Protein AF-A0A6I4XWE4-F1 (afdb_monomer_lite)

Radius of gyration: 14.64 Å; chains: 1; bounding box: 28×34×36 Å

pLDDT: mean 92.63, std 8.64, range [43.91, 98.25]

Organism: Enterococcus gallinarum (NCBI:txid1353)

Structure (mmCIF, N/CA/C/O backbone):
data_AF-A0A6I4XWE4-F1
#
_entry.id   AF-A0A6I4XWE4-F1
#
loop_
_atom_site.group_PDB
_atom_site.id
_atom_site.type_symbol
_atom_site.label_atom_id
_atom_site.label_alt_id
_atom_site.label_comp_id
_atom_site.label_asym_id
_atom_site.label_entity_id
_atom_site.label_seq_id
_atom_site.pdbx_PDB_ins_code
_atom_site.Cartn_x
_atom_site.Cartn_y
_atom_site.Cartn_z
_atom_site.occupancy
_atom_site.B_iso_or_equiv
_atom_site.auth_seq_id
_atom_site.auth_comp_id
_atom_site.auth_asym_id
_atom_site.auth_atom_id
_atom_site.pdbx_PDB_model_num
ATOM 1 N N . MET A 1 1 ? 2.029 13.102 -16.921 1.00 43.91 1 MET A N 1
ATOM 2 C CA . MET A 1 1 ? 2.837 13.071 -15.683 1.00 43.91 1 MET A CA 1
ATOM 3 C C . MET A 1 1 ? 3.115 11.610 -15.362 1.00 43.91 1 MET A C 1
ATOM 5 O O . MET A 1 1 ? 2.171 10.903 -15.040 1.00 43.91 1 MET A O 1
ATOM 9 N N . ASN A 1 2 ? 4.353 11.134 -15.536 1.00 61.22 2 ASN A N 1
ATOM 10 C CA . ASN A 1 2 ? 4.724 9.775 -15.128 1.00 61.22 2 ASN A CA 1
ATOM 11 C C . ASN A 1 2 ? 4.762 9.735 -13.601 1.00 61.22 2 ASN A C 1
ATOM 13 O O . ASN A 1 2 ? 5.597 10.403 -12.995 1.00 61.22 2 ASN A O 1
ATOM 17 N N . PHE A 1 3 ? 3.860 8.977 -12.980 1.00 64.69 3 PHE A N 1
ATOM 18 C CA . PHE A 1 3 ? 4.074 8.572 -11.596 1.00 64.69 3 PHE A CA 1
ATOM 19 C C . PHE A 1 3 ? 5.320 7.675 -11.566 1.00 64.69 3 PHE A C 1
ATOM 21 O O . PHE A 1 3 ? 5.388 6.731 -12.357 1.00 64.69 3 PHE A O 1
ATOM 28 N N . PRO A 1 4 ? 6.328 7.984 -10.732 1.00 77.50 4 PRO A N 1
ATOM 29 C CA . PRO A 1 4 ? 7.562 7.216 -10.706 1.00 77.50 4 PRO A CA 1
ATOM 30 C C . PRO A 1 4 ? 7.289 5.813 -10.164 1.00 77.50 4 PRO A C 1
ATOM 32 O O . PRO A 1 4 ? 6.661 5.656 -9.116 1.00 77.50 4 PRO A O 1
ATOM 35 N N . HIS A 1 5 ? 7.779 4.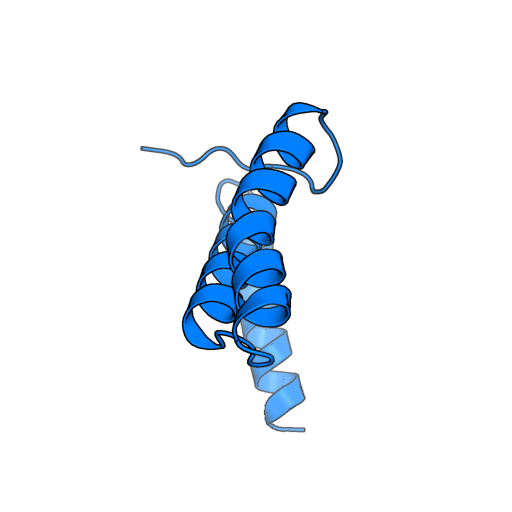804 -10.882 1.00 86.50 5 HIS A N 1
ATOM 36 C CA . HIS A 1 5 ? 7.805 3.431 -10.398 1.00 86.50 5 HIS A CA 1
ATOM 37 C C . HIS A 1 5 ? 8.640 3.354 -9.111 1.00 86.50 5 HIS A C 1
ATOM 39 O O . HIS A 1 5 ? 9.732 3.923 -9.036 1.00 86.50 5 HIS A O 1
ATOM 45 N N . MET A 1 6 ? 8.125 2.655 -8.099 1.00 90.06 6 MET A N 1
ATOM 46 C CA . MET A 1 6 ? 8.803 2.457 -6.820 1.00 90.06 6 MET A CA 1
ATOM 47 C C . MET A 1 6 ? 8.874 0.976 -6.469 1.00 90.06 6 MET A C 1
ATOM 49 O O . MET A 1 6 ? 7.849 0.320 -6.268 1.00 90.06 6 MET A O 1
ATOM 53 N N . ILE A 1 7 ? 10.099 0.479 -6.300 1.00 90.56 7 ILE A N 1
ATOM 54 C CA . ILE A 1 7 ? 10.346 -0.854 -5.755 1.00 90.56 7 ILE A CA 1
ATOM 55 C C . ILE A 1 7 ? 9.939 -0.848 -4.268 1.00 90.56 7 ILE A C 1
ATOM 57 O O . ILE A 1 7 ? 10.446 -0.007 -3.510 1.00 90.56 7 ILE A O 1
ATOM 61 N N . PRO A 1 8 ? 9.047 -1.757 -3.828 1.00 92.12 8 PRO A N 1
ATOM 62 C CA . PRO A 1 8 ? 8.618 -1.837 -2.438 1.00 92.12 8 PRO A CA 1
ATOM 63 C C . PRO A 1 8 ? 9.794 -1.926 -1.468 1.00 92.12 8 PRO A C 1
ATOM 65 O O . PRO A 1 8 ? 10.704 -2.728 -1.661 1.00 92.12 8 PRO A O 1
ATOM 68 N N . TYR A 1 9 ? 9.757 -1.115 -0.408 1.00 93.56 9 TYR A N 1
ATOM 69 C CA . TYR A 1 9 ? 10.726 -1.142 0.699 1.00 93.56 9 TYR A CA 1
ATOM 70 C C . TYR A 1 9 ? 12.185 -0.815 0.320 1.00 93.56 9 TYR A C 1
ATOM 72 O O . TYR A 1 9 ? 13.076 -0.961 1.153 1.00 93.56 9 TYR A O 1
ATOM 80 N N . ASN A 1 10 ? 12.442 -0.331 -0.900 1.00 94.00 10 ASN A N 1
ATOM 81 C CA . ASN A 1 10 ? 13.800 -0.107 -1.410 1.00 94.00 10 ASN A CA 1
ATOM 82 C C . ASN A 1 10 ? 14.468 1.18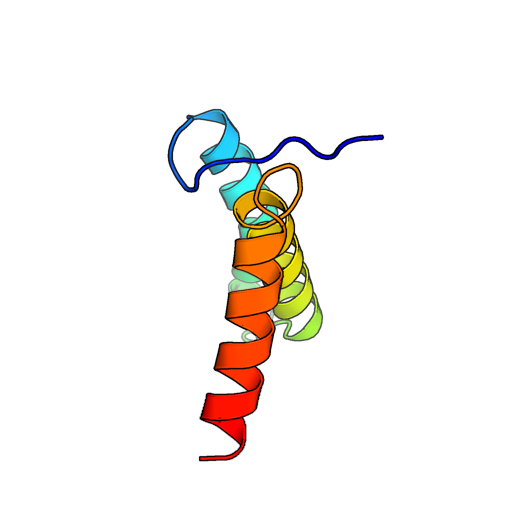3 -0.897 1.00 94.00 10 ASN A C 1
ATOM 84 O O . ASN A 1 10 ? 15.689 1.260 -0.817 1.00 94.00 10 ASN A O 1
ATOM 88 N N . ALA A 1 11 ? 13.687 2.217 -0.568 1.00 93.06 11 ALA A N 1
ATOM 89 C CA . ALA A 1 11 ? 14.215 3.522 -0.165 1.00 93.06 11 ALA A CA 1
ATOM 90 C C . ALA A 1 11 ? 13.529 4.050 1.106 1.00 93.06 11 ALA A C 1
ATOM 92 O O . ALA A 1 11 ? 12.326 3.835 1.270 1.00 93.06 11 ALA A O 1
ATOM 93 N N . PRO A 1 12 ? 14.225 4.826 1.964 1.00 94.88 12 PRO A N 1
ATOM 94 C CA . PRO A 1 12 ? 13.629 5.414 3.170 1.00 94.88 12 PRO A CA 1
ATOM 95 C C . PRO A 1 12 ? 12.368 6.240 2.885 1.00 94.88 12 PRO A C 1
ATOM 97 O O . PRO A 1 12 ? 11.398 6.188 3.637 1.00 94.88 12 PRO A O 1
ATOM 100 N N . TYR A 1 13 ? 12.346 6.946 1.751 1.00 93.06 13 TYR A N 1
ATOM 101 C CA . TYR A 1 13 ? 11.189 7.725 1.313 1.00 93.06 13 TYR A CA 1
ATOM 102 C C . TYR A 1 13 ? 9.918 6.873 1.134 1.00 93.06 13 TYR A C 1
ATOM 104 O O . TYR A 1 13 ? 8.823 7.326 1.463 1.00 93.06 13 TYR A O 1
ATOM 112 N N . TYR A 1 14 ? 10.052 5.615 0.701 1.00 94.62 14 TYR A N 1
ATOM 113 C CA . TYR A 1 14 ? 8.920 4.692 0.573 1.00 94.62 14 TYR A CA 1
ATOM 114 C C . TYR A 1 14 ? 8.227 4.459 1.921 1.00 94.62 14 TYR A C 1
ATOM 116 O O . TYR A 1 14 ? 7.001 4.438 1.999 1.00 94.62 14 TYR A O 1
ATOM 124 N N . PHE A 1 15 ? 8.999 4.342 3.005 1.00 95.69 15 PHE A N 1
ATOM 125 C CA . PHE A 1 15 ? 8.446 4.160 4.347 1.00 95.69 15 PHE A CA 1
ATOM 126 C C . PHE A 1 15 ? 7.721 5.406 4.854 1.00 95.69 15 PHE A C 1
ATOM 128 O O . PHE A 1 15 ? 6.720 5.271 5.552 1.00 95.69 15 PHE A O 1
ATOM 135 N N . VAL A 1 16 ? 8.164 6.606 4.466 1.00 96.19 16 VAL A N 1
ATOM 136 C CA . VAL A 1 16 ? 7.447 7.851 4.785 1.00 96.19 16 VAL A CA 1
ATOM 137 C C . VAL A 1 16 ? 6.054 7.838 4.150 1.00 96.19 16 VAL A C 1
ATOM 139 O O . VAL A 1 16 ? 5.065 8.092 4.839 1.00 96.19 16 VAL A O 1
ATOM 142 N N . LEU A 1 17 ? 5.959 7.469 2.867 1.00 94.44 17 LEU A N 1
ATOM 143 C CA . LEU A 1 17 ? 4.675 7.314 2.174 1.00 94.44 17 LEU A CA 1
ATOM 144 C C . LEU A 1 17 ? 3.812 6.215 2.806 1.00 94.44 17 LEU A C 1
ATOM 146 O O . LEU A 1 17 ? 2.615 6.412 3.011 1.00 94.44 17 LEU A O 1
ATOM 150 N N . LEU A 1 18 ? 4.418 5.075 3.146 1.00 96.00 18 LEU A N 1
ATOM 151 C CA . LEU A 1 18 ? 3.727 3.946 3.764 1.00 96.00 18 LEU A CA 1
ATOM 152 C C . LEU A 1 18 ? 3.137 4.322 5.128 1.00 96.00 18 LEU A C 1
ATOM 154 O O . LEU A 1 18 ? 1.961 4.067 5.372 1.00 96.00 18 LEU A O 1
ATOM 158 N N . ILE A 1 19 ? 3.916 4.970 5.997 1.00 97.56 19 ILE A N 1
ATOM 159 C CA . ILE A 1 19 ? 3.449 5.432 7.310 1.00 97.56 19 ILE A CA 1
ATOM 160 C C . ILE A 1 19 ? 2.315 6.444 7.138 1.00 97.56 19 ILE A C 1
ATOM 162 O O . ILE A 1 19 ? 1.272 6.295 7.772 1.00 97.56 19 ILE A O 1
ATOM 166 N N . ALA A 1 20 ? 2.477 7.429 6.249 1.00 97.19 20 ALA A N 1
ATOM 167 C CA . ALA A 1 20 ? 1.435 8.417 5.977 1.00 97.19 20 ALA A CA 1
ATOM 168 C C . ALA A 1 20 ? 0.129 7.761 5.498 1.00 97.19 20 ALA A C 1
ATOM 170 O O . ALA A 1 20 ? -0.951 8.122 5.965 1.00 97.19 20 ALA A O 1
ATOM 171 N N . ALA A 1 21 ? 0.218 6.758 4.620 1.00 96.62 21 ALA A N 1
ATOM 172 C CA . ALA A 1 21 ? -0.943 6.042 4.108 1.00 96.62 21 ALA A CA 1
ATOM 173 C C . ALA A 1 21 ? -1.600 5.128 5.159 1.00 96.62 21 ALA A C 1
ATOM 175 O O . ALA A 1 21 ? -2.829 5.038 5.197 1.00 96.62 21 ALA A O 1
ATOM 176 N N . LEU A 1 22 ? -0.811 4.475 6.022 1.00 97.00 22 LEU A N 1
ATOM 177 C CA . LEU A 1 22 ? -1.296 3.583 7.083 1.00 97.00 22 LEU A CA 1
ATOM 178 C C . LEU A 1 22 ? -1.881 4.334 8.284 1.00 97.00 22 LEU A C 1
ATOM 180 O O . LEU A 1 22 ? -2.805 3.820 8.917 1.00 97.00 22 LEU A O 1
ATOM 184 N N . LEU A 1 23 ? -1.395 5.539 8.593 1.00 97.25 23 LEU A N 1
ATOM 185 C CA . LEU A 1 23 ? -1.826 6.314 9.761 1.00 97.25 23 LEU A CA 1
ATOM 186 C C . LEU A 1 23 ? -3.358 6.453 9.862 1.00 97.25 23 LEU A C 1
ATOM 188 O O . LEU A 1 23 ? -3.904 6.097 10.908 1.00 97.25 23 LEU A O 1
ATOM 192 N N . PRO A 1 24 ? -4.099 6.855 8.810 1.00 95.56 24 PRO A N 1
ATOM 1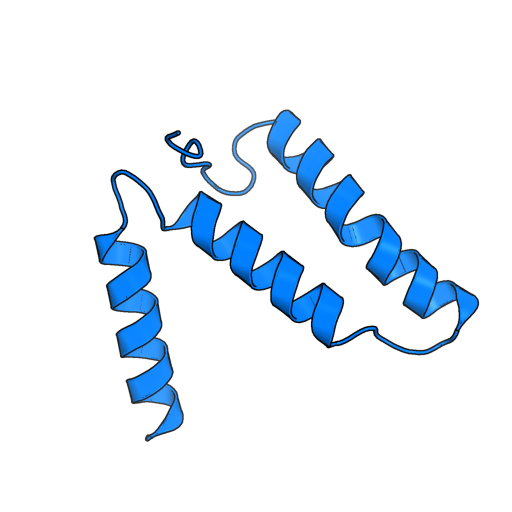93 C CA . PRO A 1 24 ? -5.559 6.923 8.876 1.00 95.56 24 PRO A CA 1
ATOM 194 C C . PRO A 1 24 ? -6.232 5.568 9.139 1.00 95.56 24 PRO A C 1
ATOM 196 O O . PRO A 1 24 ? -7.246 5.513 9.835 1.00 95.56 24 PRO A O 1
ATOM 199 N N . MET A 1 25 ? -5.679 4.457 8.640 1.00 96.06 25 MET A N 1
ATOM 200 C CA . MET A 1 25 ? -6.215 3.117 8.929 1.00 96.06 25 MET A CA 1
ATOM 201 C C . MET A 1 25 ? -6.020 2.740 10.396 1.00 96.06 25 MET A C 1
ATOM 203 O O . MET A 1 25 ? -6.929 2.198 11.021 1.00 96.06 25 MET A O 1
ATOM 207 N N . ILE A 1 26 ? -4.839 3.039 10.941 1.00 96.69 26 ILE A N 1
ATOM 208 C CA . ILE A 1 26 ? -4.512 2.776 12.343 1.00 96.69 26 ILE A CA 1
ATOM 209 C C . ILE A 1 26 ? -5.422 3.613 13.242 1.00 96.69 26 ILE A C 1
ATOM 211 O O . ILE A 1 26 ? -6.046 3.073 14.150 1.00 96.69 26 ILE A O 1
ATOM 215 N N . LEU A 1 27 ? -5.561 4.909 12.954 1.00 97.06 27 LEU A N 1
ATOM 216 C CA . LEU A 1 27 ? -6.401 5.820 13.732 1.00 97.06 27 LEU A CA 1
ATOM 217 C C . LEU A 1 27 ? -7.884 5.445 13.664 1.00 97.06 27 LEU A C 1
ATOM 219 O O . LEU A 1 27 ? -8.561 5.454 14.688 1.00 97.06 27 LEU A O 1
ATOM 223 N N . THR A 1 28 ? -8.401 5.084 12.485 1.00 96.50 28 THR A N 1
ATOM 224 C CA . THR A 1 28 ? -9.806 4.655 12.360 1.00 96.50 28 THR A CA 1
ATOM 225 C C . THR A 1 28 ? -10.089 3.394 13.163 1.00 96.50 28 THR A C 1
ATOM 227 O O . THR A 1 28 ? -11.091 3.354 13.878 1.00 96.50 28 THR A O 1
ATOM 230 N N . LEU A 1 29 ? -9.187 2.413 13.123 1.00 96.56 29 LEU A N 1
ATOM 231 C CA . LEU A 1 29 ? -9.312 1.204 13.927 1.00 96.56 29 LEU A CA 1
ATOM 232 C C . LEU A 1 29 ? -9.184 1.498 15.429 1.00 96.56 29 LEU A C 1
ATOM 234 O O . LEU A 1 29 ? -10.003 1.014 16.203 1.00 96.56 29 LEU A O 1
ATOM 238 N N . ALA A 1 30 ? -8.206 2.307 15.840 1.00 97.19 30 ALA A N 1
ATOM 239 C CA . ALA A 1 30 ? -7.954 2.622 17.247 1.00 97.19 30 ALA A CA 1
ATOM 240 C C . ALA A 1 30 ? -9.078 3.450 17.891 1.00 97.19 30 ALA A C 1
ATOM 242 O O . ALA A 1 30 ? -9.417 3.219 19.047 1.00 97.19 30 ALA A O 1
ATOM 243 N N . ILE A 1 31 ? -9.659 4.405 17.157 1.00 96.94 31 ILE A N 1
ATOM 244 C CA . ILE A 1 31 ? -10.665 5.333 17.699 1.00 96.94 31 ILE A CA 1
ATOM 245 C C . ILE A 1 31 ? -12.080 4.768 17.563 1.00 96.94 31 ILE A C 1
ATOM 247 O O . ILE A 1 31 ? -12.878 4.875 18.489 1.00 96.94 31 ILE A O 1
ATOM 251 N N . LYS A 1 32 ? -12.420 4.199 16.400 1.00 95.00 32 LYS A N 1
ATOM 252 C CA . LYS A 1 32 ? -13.792 3.749 16.107 1.00 95.00 32 LYS A CA 1
ATOM 253 C C . LYS A 1 32 ? -13.992 2.249 16.317 1.00 95.00 32 LYS A C 1
ATOM 255 O O . LYS A 1 32 ? -15.127 1.792 16.278 1.00 95.00 32 LYS A O 1
ATOM 260 N N . GLY A 1 33 ? -12.918 1.469 16.467 1.00 96.00 33 GLY A N 1
ATOM 261 C CA . GLY A 1 33 ? -12.985 0.003 16.501 1.00 96.00 33 GLY A CA 1
ATOM 262 C C . GLY A 1 33 ? -13.335 -0.634 15.150 1.00 96.00 33 GLY A C 1
ATOM 263 O O . GLY A 1 33 ? -13.459 -1.852 15.053 1.00 96.00 33 GLY A O 1
ATOM 264 N N . THR A 1 34 ? -13.487 0.165 14.089 1.00 94.69 34 THR A N 1
ATOM 265 C CA . THR A 1 34 ? -13.920 -0.285 12.761 1.00 94.69 34 THR A CA 1
ATOM 266 C C . THR A 1 34 ? -12.838 -0.041 11.723 1.00 94.69 34 THR A C 1
ATOM 268 O O . THR A 1 34 ? -12.177 0.997 11.730 1.00 94.69 34 THR A O 1
ATOM 271 N N . ARG A 1 35 ? -12.709 -0.957 10.763 1.00 94.31 35 ARG A N 1
ATOM 272 C CA . ARG A 1 35 ? -11.868 -0.756 9.575 1.00 94.31 35 ARG A CA 1
ATOM 273 C C . ARG A 1 35 ? -12.589 0.142 8.571 1.00 94.31 35 ARG A C 1
ATOM 275 O O . ARG A 1 35 ? -13.810 0.082 8.482 1.00 94.31 35 ARG A O 1
ATOM 282 N N . TRP A 1 36 ? -11.841 0.938 7.806 1.00 95.69 36 TRP A N 1
ATOM 283 C CA . TRP A 1 36 ? -12.363 1.736 6.690 1.00 95.69 36 TRP A CA 1
ATOM 284 C C . TRP A 1 36 ? -12.052 1.030 5.358 1.00 95.69 36 TRP A C 1
ATOM 286 O O . TRP A 1 36 ? -10.971 1.244 4.805 1.00 95.69 36 TRP A O 1
ATOM 296 N N . PRO A 1 37 ? -12.963 0.192 4.819 1.00 95.88 37 PRO A N 1
ATOM 297 C CA . PRO A 1 37 ? -12.622 -0.729 3.734 1.00 95.88 37 PRO A CA 1
ATOM 298 C C . PRO A 1 37 ? -12.274 0.009 2.441 1.00 95.88 37 PRO A C 1
ATOM 300 O O . PRO A 1 37 ? -11.270 -0.290 1.814 1.00 95.88 37 PRO A O 1
ATOM 303 N N . TRP A 1 38 ? -13.040 1.047 2.095 1.00 96.38 38 TRP A N 1
ATOM 304 C CA . TRP A 1 38 ? -12.797 1.847 0.892 1.00 96.38 38 TRP A CA 1
ATOM 305 C C . TRP A 1 38 ? -11.430 2.532 0.886 1.00 96.38 38 TRP A C 1
ATOM 307 O O . TRP A 1 38 ? -10.732 2.495 -0.124 1.00 96.38 38 TRP A O 1
ATOM 317 N N . TYR A 1 39 ? -11.025 3.124 2.014 1.00 96.25 39 TYR A N 1
ATOM 318 C CA . TYR A 1 39 ? -9.705 3.743 2.127 1.00 96.25 39 TYR A CA 1
ATOM 319 C C . TYR A 1 39 ? -8.587 2.695 2.055 1.00 96.25 39 TYR A C 1
ATOM 321 O O . TYR A 1 39 ? -7.591 2.915 1.372 1.00 96.25 39 TYR A O 1
ATOM 329 N N . GLN A 1 40 ? -8.772 1.530 2.689 1.00 96.62 40 GLN A N 1
ATOM 330 C CA . GLN A 1 40 ? -7.830 0.409 2.593 1.00 96.62 40 GLN A CA 1
ATOM 331 C C . GLN A 1 40 ? -7.650 -0.052 1.145 1.00 96.62 40 GLN A C 1
ATOM 333 O O . GLN A 1 40 ? -6.521 -0.111 0.666 1.00 96.62 40 GLN A O 1
ATOM 338 N N . THR A 1 41 ? -8.750 -0.298 0.427 1.00 97.00 41 THR A N 1
ATOM 339 C CA . THR A 1 41 ? -8.716 -0.693 -0.985 1.00 97.00 41 THR A CA 1
ATOM 340 C C . THR A 1 41 ? -8.012 0.353 -1.843 1.00 97.00 41 THR A C 1
ATOM 342 O O . THR A 1 41 ? -7.151 -0.005 -2.641 1.00 97.00 41 THR A O 1
ATOM 345 N N . LEU A 1 42 ? -8.322 1.640 -1.660 1.00 97.12 42 LEU A N 1
ATOM 346 C CA . LEU A 1 42 ? -7.675 2.716 -2.410 1.00 97.12 42 LEU A CA 1
ATOM 347 C C . LEU A 1 42 ? -6.165 2.746 -2.161 1.00 97.12 42 LEU A C 1
ATOM 349 O O . LEU A 1 42 ? -5.397 2.789 -3.119 1.00 97.12 42 LEU A O 1
ATOM 353 N N . VAL A 1 43 ? -5.731 2.683 -0.899 1.00 96.69 43 VAL A N 1
ATOM 354 C CA . VAL A 1 43 ? -4.301 2.662 -0.564 1.00 96.69 43 VAL A CA 1
ATOM 355 C C . VAL A 1 43 ? -3.622 1.442 -1.185 1.00 96.69 43 VAL A C 1
ATOM 357 O O . VAL A 1 43 ? -2.578 1.593 -1.815 1.00 96.69 43 VAL A O 1
ATOM 360 N N . THR A 1 44 ? -4.221 0.253 -1.090 1.00 95.75 44 THR A N 1
ATOM 361 C CA . THR A 1 44 ? -3.683 -0.953 -1.733 1.00 95.75 44 THR A CA 1
ATOM 362 C C . THR A 1 44 ? -3.541 -0.773 -3.243 1.00 95.75 44 THR A C 1
ATOM 364 O O . THR A 1 44 ? -2.477 -1.066 -3.783 1.00 95.75 44 THR A O 1
ATOM 367 N N . LEU A 1 45 ? -4.559 -0.245 -3.926 1.00 95.50 45 LEU A N 1
ATOM 368 C CA . LEU A 1 45 ? -4.505 0.004 -5.369 1.00 95.50 45 LEU A CA 1
ATOM 369 C C . LEU A 1 45 ? -3.419 1.019 -5.744 1.00 95.50 45 LEU A C 1
ATOM 371 O O . LEU A 1 45 ? -2.716 0.810 -6.729 1.00 95.50 45 LEU A O 1
ATOM 375 N N . VAL A 1 46 ? -3.235 2.079 -4.950 1.00 94.50 46 VAL A N 1
ATOM 376 C CA . VAL A 1 46 ? -2.157 3.058 -5.161 1.00 94.50 46 VAL A CA 1
ATOM 377 C C . VAL A 1 46 ? -0.789 2.389 -5.044 1.00 94.50 46 VAL A C 1
ATOM 379 O O . VAL A 1 46 ? 0.043 2.570 -5.930 1.00 94.50 46 VAL A O 1
ATOM 382 N N . PHE A 1 47 ? -0.560 1.583 -4.003 1.00 94.50 47 PHE A N 1
ATOM 383 C CA . PHE A 1 47 ? 0.709 0.872 -3.828 1.00 94.50 47 PHE A CA 1
ATOM 384 C C . PHE A 1 47 ? 0.960 -0.157 -4.940 1.00 94.50 47 PHE A C 1
ATOM 386 O O . PHE A 1 47 ? 2.066 -0.232 -5.465 1.00 94.50 47 PHE A O 1
ATOM 393 N N . LEU A 1 48 ? -0.068 -0.888 -5.379 1.00 93.81 48 LEU A N 1
ATOM 394 C CA . LEU A 1 48 ? 0.049 -1.777 -6.538 1.00 93.81 48 LEU A CA 1
ATOM 395 C C . LEU A 1 48 ? 0.377 -1.001 -7.818 1.00 93.81 48 LEU A C 1
ATOM 397 O O . LEU A 1 48 ? 1.226 -1.434 -8.592 1.00 93.81 48 LEU A O 1
ATOM 401 N N . TYR A 1 49 ? -0.248 0.156 -8.032 1.00 91.75 49 TYR A N 1
ATOM 402 C CA . TYR A 1 49 ? 0.005 0.978 -9.210 1.00 91.75 49 TYR A CA 1
ATOM 403 C C . TYR A 1 49 ? 1.428 1.551 -9.231 1.00 91.75 49 TYR A C 1
ATOM 405 O O . TYR A 1 49 ? 2.080 1.499 -10.269 1.00 91.75 49 TYR A O 1
ATOM 413 N N . ILE A 1 50 ? 1.956 2.056 -8.111 1.00 92.06 50 ILE A N 1
ATOM 414 C CA . ILE A 1 50 ? 3.345 2.556 -8.079 1.00 92.06 50 ILE A CA 1
ATOM 415 C C . ILE A 1 50 ? 4.371 1.421 -8.196 1.00 92.06 50 ILE A C 1
ATOM 417 O O . ILE A 1 50 ? 5.457 1.638 -8.730 1.00 92.06 50 ILE A O 1
ATOM 421 N N . SER A 1 51 ? 4.043 0.216 -7.721 1.00 91.25 51 SER A N 1
ATOM 422 C CA . SER A 1 51 ? 4.955 -0.931 -7.765 1.00 91.25 51 SER A CA 1
ATOM 423 C C . SER A 1 51 ? 4.930 -1.680 -9.090 1.00 91.25 51 SER A C 1
ATOM 425 O O . SER A 1 51 ? 5.972 -2.155 -9.519 1.00 91.25 51 SER A O 1
ATOM 427 N N . PHE A 1 52 ? 3.785 -1.770 -9.763 1.00 91.25 52 PHE A N 1
ATOM 428 C CA . PHE A 1 52 ? 3.633 -2.562 -10.991 1.00 91.25 52 PHE A CA 1
ATOM 429 C C . PHE A 1 52 ? 3.207 -1.738 -12.212 1.00 91.25 52 PHE A C 1
ATOM 431 O O . PHE A 1 52 ? 2.989 -2.296 -13.283 1.00 91.25 52 PHE A O 1
ATOM 438 N N . GLY A 1 53 ? 3.053 -0.422 -12.069 1.00 86.75 53 GLY A N 1
ATOM 439 C CA . GLY A 1 53 ? 2.794 0.505 -13.169 1.00 86.75 53 GLY A CA 1
ATOM 440 C C . GLY A 1 53 ? 4.072 1.068 -13.796 1.00 86.75 53 GLY A C 1
ATOM 441 O O . GLY A 1 53 ? 5.194 0.697 -13.446 1.00 86.75 53 GLY A O 1
ATOM 442 N N . GLY A 1 54 ? 3.900 2.001 -14.735 1.00 84.31 54 GLY A N 1
ATOM 443 C CA . GLY A 1 54 ? 5.010 2.650 -15.435 1.00 84.31 54 GLY A CA 1
ATOM 444 C C . GLY A 1 54 ? 5.670 1.733 -16.466 1.00 84.31 54 GLY A C 1
ATOM 445 O O . GLY A 1 54 ? 4.986 1.121 -17.282 1.00 84.31 54 GLY A O 1
ATOM 446 N N . GLU A 1 55 ? 7.001 1.648 -16.438 1.00 83.69 55 GLU A N 1
ATOM 447 C CA . GLU A 1 55 ? 7.793 0.839 -17.378 1.00 83.69 55 GLU A CA 1
ATOM 448 C C . GLU A 1 55 ? 7.461 -0.661 -17.297 1.00 83.69 55 GLU A C 1
ATOM 450 O O . GLU A 1 55 ? 7.506 -1.357 -18.308 1.00 83.69 55 GLU A O 1
ATOM 455 N N . PHE A 1 56 ? 7.035 -1.136 -16.122 1.00 81.50 56 PHE A N 1
ATOM 456 C CA . PHE A 1 56 ? 6.709 -2.540 -15.855 1.00 81.50 56 PHE A CA 1
ATOM 457 C C . PHE A 1 56 ? 5.202 -2.841 -15.870 1.00 81.50 56 PHE A C 1
ATOM 459 O O . PHE A 1 56 ? 4.766 -3.814 -15.254 1.00 81.50 56 PHE A O 1
ATOM 466 N N . TRP A 1 57 ? 4.392 -2.043 -16.577 1.00 87.75 57 TRP A N 1
ATOM 467 C CA . TRP A 1 57 ? 2.926 -2.181 -16.614 1.00 87.75 57 TRP A CA 1
ATOM 468 C C . TRP A 1 57 ? 2.429 -3.583 -17.010 1.00 87.75 57 TRP A C 1
ATOM 470 O O . TRP A 1 57 ? 1.338 -3.990 -16.602 1.00 87.75 57 TRP A O 1
ATOM 480 N N . GLN A 1 58 ? 3.224 -4.350 -17.764 1.00 92.81 58 GLN A N 1
ATOM 481 C CA . GLN A 1 58 ? 2.916 -5.735 -18.121 1.00 92.81 58 GLN A CA 1
ATOM 482 C C . GLN A 1 58 ? 2.805 -6.629 -16.877 1.00 92.81 58 GLN A C 1
ATOM 484 O O . GLN A 1 58 ? 1.961 -7.522 -16.848 1.00 92.81 58 GLN A O 1
ATOM 489 N N . GLN A 1 59 ? 3.602 -6.370 -15.831 1.00 92.00 59 GLN A N 1
ATOM 490 C CA . GLN A 1 59 ? 3.501 -7.078 -14.549 1.00 92.00 59 GLN A CA 1
ATOM 491 C C . GLN A 1 59 ? 2.171 -6.765 -13.856 1.00 92.00 59 GLN A C 1
ATOM 493 O O . GLN A 1 59 ? 1.523 -7.668 -13.327 1.00 92.00 59 GLN A O 1
ATOM 498 N N . GLY A 1 60 ? 1.720 -5.507 -13.918 1.00 92.44 60 GLY A N 1
ATOM 499 C CA . GLY A 1 60 ? 0.411 -5.104 -13.405 1.00 92.44 60 GLY A CA 1
ATOM 500 C C . GLY A 1 60 ? -0.744 -5.802 -14.129 1.00 92.44 60 GLY A C 1
ATOM 501 O O . GLY A 1 60 ? -1.667 -6.300 -13.487 1.00 92.44 60 GLY A O 1
ATOM 502 N N . VAL A 1 61 ? -0.673 -5.916 -15.458 1.00 95.00 61 VAL A N 1
ATOM 503 C CA . VAL 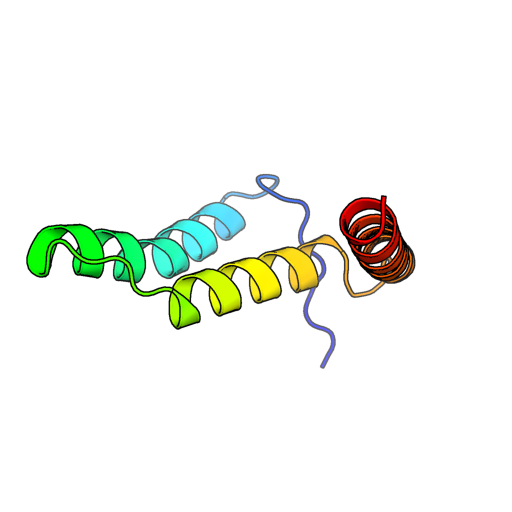A 1 61 ? -1.674 -6.658 -16.245 1.00 95.00 61 VAL A CA 1
ATOM 504 C C . VAL A 1 61 ? -1.638 -8.152 -15.931 1.00 95.00 61 VAL A C 1
ATOM 506 O O . VAL A 1 61 ? -2.695 -8.752 -15.739 1.00 95.00 61 VAL A O 1
ATOM 509 N N . ALA A 1 62 ? -0.450 -8.749 -15.813 1.00 96.56 62 ALA A N 1
ATOM 510 C CA . ALA A 1 62 ? -0.304 -10.150 -15.424 1.00 96.56 62 ALA A CA 1
ATOM 511 C C . ALA A 1 62 ? -0.924 -10.425 -14.045 1.00 96.56 62 ALA A C 1
ATOM 513 O O . ALA A 1 62 ? -1.629 -11.421 -13.886 1.00 96.56 62 ALA A O 1
ATOM 514 N N . LEU A 1 63 ? -0.740 -9.519 -13.076 1.00 95.25 63 LEU A N 1
ATOM 515 C CA . LEU A 1 63 ? -1.379 -9.603 -11.762 1.00 95.25 63 LEU A CA 1
ATOM 516 C C . LEU A 1 63 ? -2.910 -9.578 -11.873 1.00 95.25 63 LEU A C 1
ATOM 518 O O . LEU A 1 63 ? -3.574 -10.402 -11.251 1.00 95.25 63 LEU A O 1
ATOM 522 N N . ILE A 1 64 ? -3.478 -8.680 -12.683 1.00 95.69 64 ILE A N 1
ATOM 523 C CA . ILE A 1 64 ? -4.934 -8.599 -12.889 1.00 95.69 64 IL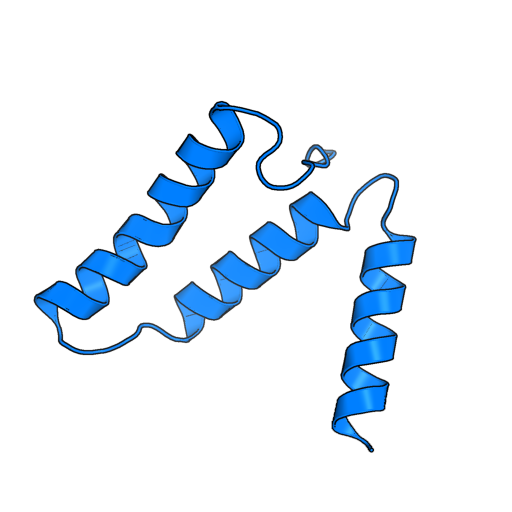E A CA 1
ATOM 524 C C . ILE A 1 64 ? -5.475 -9.892 -13.512 1.00 95.69 64 ILE A C 1
ATOM 526 O O . ILE A 1 64 ? -6.444 -10.456 -13.004 1.00 95.69 64 ILE A O 1
ATOM 530 N N . VAL A 1 65 ? -4.838 -10.388 -14.579 1.00 97.81 65 VAL A N 1
ATOM 531 C CA . VAL A 1 65 ? -5.229 -11.647 -15.234 1.00 97.81 65 VAL A CA 1
ATOM 532 C C . VAL A 1 65 ? -5.143 -12.814 -14.252 1.00 97.81 65 VAL A C 1
ATOM 534 O O . VAL A 1 65 ? -6.070 -13.619 -14.178 1.00 97.81 65 VAL A O 1
ATOM 537 N N . TYR A 1 66 ? -4.071 -12.878 -13.461 1.00 97.44 66 TYR A N 1
ATOM 538 C CA . TYR A 1 66 ? -3.891 -13.907 -12.443 1.00 97.44 66 TYR A CA 1
ATOM 539 C C . TYR A 1 66 ? -4.988 -13.857 -11.375 1.00 97.44 66 TYR A C 1
ATOM 541 O O . T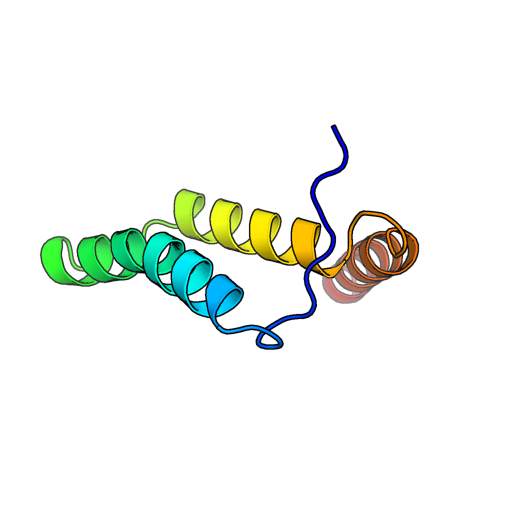YR A 1 66 ? -5.556 -14.894 -11.044 1.00 97.44 66 TYR A O 1
ATOM 549 N N . VAL A 1 67 ? -5.340 -12.671 -10.871 1.00 97.00 67 VAL A N 1
ATOM 550 C CA . VAL A 1 67 ? -6.422 -12.513 -9.886 1.00 97.00 67 VAL A CA 1
ATOM 551 C C . VAL A 1 67 ? -7.767 -12.952 -10.464 1.00 97.00 67 VAL A C 1
ATOM 553 O O . VAL A 1 67 ? -8.499 -13.665 -9.783 1.00 97.00 67 VAL A O 1
ATOM 556 N N . ILE A 1 68 ? -8.086 -12.594 -11.714 1.00 98.06 68 ILE A N 1
ATOM 557 C CA . ILE A 1 68 ? -9.325 -13.041 -12.375 1.00 98.06 68 ILE A CA 1
ATOM 558 C C . ILE A 1 68 ? -9.338 -14.564 -12.491 1.00 98.06 68 ILE A C 1
ATOM 560 O O . ILE A 1 68 ? -10.315 -15.196 -12.098 1.00 98.06 68 ILE A O 1
ATOM 564 N N . TYR A 1 69 ? -8.245 -15.151 -12.979 1.00 98.25 69 TYR A N 1
ATOM 565 C CA . TYR A 1 69 ? -8.113 -16.599 -13.099 1.00 98.25 69 TYR A CA 1
ATOM 566 C C . TYR A 1 69 ? -8.316 -17.304 -11.748 1.00 98.25 69 TYR A C 1
ATOM 568 O O . TYR A 1 69 ? -9.129 -18.215 -11.657 1.00 98.25 69 TYR A O 1
ATOM 576 N N . GLN A 1 70 ? -7.644 -16.839 -10.689 1.00 98.00 70 GLN A N 1
ATOM 577 C CA . GLN A 1 70 ? -7.757 -17.401 -9.335 1.00 98.00 70 GLN A CA 1
ATOM 578 C C . GLN A 1 70 ? -9.132 -17.192 -8.695 1.00 98.00 70 GLN A C 1
ATOM 580 O O . GLN A 1 70 ? -9.509 -17.949 -7.815 1.00 98.00 70 GLN A O 1
ATOM 585 N N . THR A 1 71 ? -9.873 -16.160 -9.100 1.00 97.56 71 THR A N 1
ATOM 586 C CA . THR A 1 71 ? -11.225 -15.906 -8.580 1.00 97.56 71 THR A CA 1
ATOM 587 C C . THR A 1 71 ? -12.266 -16.818 -9.237 1.00 97.56 71 THR A C 1
ATOM 589 O O . THR A 1 71 ? -13.314 -17.067 -8.648 1.00 97.56 71 THR A O 1
ATOM 592 N N . LEU A 1 72 ? -12.006 -17.277 -10.466 1.00 97.25 72 LEU A N 1
ATOM 593 C CA . LEU A 1 72 ? -12.895 -18.169 -11.217 1.00 97.25 72 LEU A CA 1
ATOM 594 C C . LEU A 1 72 ? -12.623 -19.661 -10.969 1.00 97.25 72 LEU A C 1
ATOM 596 O O . LEU A 1 72 ? -13.503 -20.471 -11.259 1.00 97.25 72 LEU A O 1
ATOM 600 N N . LEU A 1 73 ? -11.417 -20.007 -10.504 1.00 94.38 73 LEU A N 1
ATOM 601 C CA . LEU A 1 73 ? -11.015 -21.360 -10.106 1.00 94.38 73 LEU A CA 1
ATOM 602 C C . LEU A 1 73 ? -11.701 -21.778 -8.797 1.00 94.38 73 LEU A C 1
ATOM 604 O O . LEU A 1 73 ? -12.160 -22.940 -8.739 1.00 94.38 73 LEU A O 1
#

Secondary structure (DSSP, 8-state):
--PPP--TTSSHHHHHHHHHHHHHHHHHHHHHS---HHHHHHHHHHHHHHHHSGGGHHHHHHHHHHHHHHHH-

Sequence (73 aa):
MNFPHMIPYNAPYYFVLLIAALLPMILTLAIKGTRWPWYQTLVTLVFLYISFGGEFWQQGVALIVYVIYQTLL

Foldseek 3Di:
DDLAADAPPPDPVNVVVVCVLCVVQVCCCVPVVDGDVVSVVVSVVVNLCSHCHDPNVVSVVVVVVVVVVVVVD